Protein AF-A0A380HIX0-F1 (afdb_monomer_lite)

Structure (mmCIF, N/CA/C/O backbone):
data_AF-A0A380HIX0-F1
#
_entry.id   AF-A0A380HIX0-F1
#
loop_
_atom_site.group_PDB
_atom_site.id
_atom_site.type_symbol
_atom_site.label_atom_id
_atom_site.label_alt_id
_atom_site.label_comp_id
_atom_site.label_asym_id
_atom_site.label_entity_id
_atom_site.label_seq_id
_atom_site.pdbx_PDB_ins_code
_atom_site.Cartn_x
_atom_site.Cartn_y
_atom_site.Cartn_z
_atom_site.occupancy
_atom_site.B_iso_or_equiv
_atom_site.auth_seq_id
_atom_site.auth_comp_id
_atom_site.auth_asym_id
_atom_site.auth_atom_id
_atom_site.pdbx_PDB_model_num
ATOM 1 N N . MET A 1 1 ? -6.109 7.424 15.701 1.00 44.19 1 MET A N 1
ATOM 2 C CA . MET A 1 1 ? -5.610 8.232 14.560 1.00 44.19 1 MET A CA 1
ATOM 3 C C . MET A 1 1 ? -4.139 7.937 14.260 1.00 44.19 1 MET A C 1
ATOM 5 O O . MET A 1 1 ? -3.739 8.164 13.124 1.00 44.19 1 MET A O 1
ATOM 9 N N . ASP A 1 2 ? -3.372 7.387 15.211 1.00 54.66 2 ASP A N 1
ATOM 10 C CA . ASP A 1 2 ? -1.960 7.006 15.023 1.00 54.66 2 ASP A CA 1
ATOM 11 C C . ASP A 1 2 ? -1.696 5.896 13.995 1.00 54.66 2 ASP A C 1
ATOM 13 O O . ASP A 1 2 ? -0.643 5.897 13.358 1.00 54.66 2 ASP A O 1
ATOM 17 N N . ASP A 1 3 ? -2.671 5.026 13.716 1.00 64.69 3 ASP A N 1
ATOM 18 C CA . ASP A 1 3 ? -2.482 3.932 12.751 1.00 64.69 3 ASP A CA 1
ATOM 19 C C . ASP A 1 3 ? -2.245 4.411 11.311 1.00 64.69 3 ASP A C 1
ATOM 21 O O . ASP A 1 3 ? -1.607 3.715 10.527 1.00 64.69 3 ASP A O 1
ATOM 25 N N . LEU A 1 4 ? -2.704 5.615 10.937 1.00 75.00 4 LEU A N 1
ATOM 26 C CA . LEU A 1 4 ? -2.601 6.081 9.548 1.00 75.00 4 LEU A CA 1
ATOM 27 C C . LEU A 1 4 ? -1.141 6.285 9.119 1.00 75.00 4 LEU A C 1
ATOM 29 O O . LEU A 1 4 ? -0.775 5.957 7.991 1.00 75.00 4 LEU A O 1
ATOM 33 N N . LYS A 1 5 ? -0.301 6.820 10.017 1.00 76.25 5 LYS A N 1
ATOM 34 C CA . LYS A 1 5 ? 1.134 7.003 9.754 1.00 76.25 5 LYS A CA 1
ATOM 35 C C . LYS A 1 5 ? 1.855 5.657 9.694 1.00 76.25 5 LYS A C 1
ATOM 37 O O . LYS A 1 5 ? 2.671 5.470 8.797 1.00 76.25 5 LYS A O 1
ATOM 42 N N . GLY A 1 6 ? 1.524 4.725 10.591 1.00 79.00 6 GLY A N 1
ATOM 43 C CA . GLY A 1 6 ? 2.090 3.371 10.590 1.00 79.00 6 GLY A CA 1
ATOM 44 C C . GLY A 1 6 ? 1.772 2.616 9.300 1.00 79.00 6 GLY A C 1
ATOM 45 O O . GLY A 1 6 ? 2.676 2.142 8.616 1.00 79.00 6 GLY A O 1
ATOM 46 N N . ILE A 1 7 ? 0.500 2.612 8.897 1.00 78.94 7 ILE A N 1
ATOM 47 C CA . ILE A 1 7 ? 0.040 1.979 7.654 1.00 78.94 7 ILE A CA 1
ATOM 48 C C . ILE A 1 7 ? 0.699 2.633 6.441 1.00 78.94 7 ILE A C 1
ATOM 50 O O . ILE A 1 7 ? 1.253 1.940 5.592 1.00 78.94 7 ILE A O 1
ATOM 54 N N . SER A 1 8 ? 0.700 3.969 6.388 1.00 78.62 8 SER A N 1
ATOM 55 C CA . SER A 1 8 ? 1.342 4.735 5.317 1.00 78.62 8 SER A CA 1
ATOM 56 C C . SER A 1 8 ? 2.837 4.434 5.195 1.00 78.62 8 SER A C 1
ATOM 58 O O . SER A 1 8 ? 3.364 4.490 4.088 1.00 78.62 8 SER A O 1
ATOM 60 N N . ASN A 1 9 ? 3.529 4.156 6.302 1.00 79.94 9 ASN A N 1
ATOM 61 C CA . ASN A 1 9 ? 4.942 3.781 6.291 1.00 79.94 9 ASN A CA 1
ATOM 62 C C . ASN A 1 9 ? 5.152 2.343 5.799 1.00 79.94 9 ASN A C 1
ATOM 64 O O . ASN A 1 9 ? 6.087 2.114 5.040 1.00 79.94 9 ASN A O 1
ATOM 68 N N . HIS A 1 10 ? 4.275 1.403 6.162 1.00 76.31 10 HIS A N 1
ATOM 69 C CA . HIS A 1 10 ? 4.368 0.010 5.709 1.00 76.31 10 HIS A CA 1
ATOM 70 C C . HIS A 1 10 ? 4.114 -0.166 4.211 1.00 76.31 10 HIS A C 1
ATOM 72 O O . HIS A 1 10 ? 4.726 -1.023 3.583 1.00 76.31 10 HIS A O 1
ATOM 78 N N . ILE A 1 11 ? 3.242 0.658 3.631 1.00 75.81 11 ILE A N 1
ATOM 79 C CA . ILE A 1 11 ? 2.952 0.642 2.187 1.00 75.81 11 ILE A CA 1
ATOM 80 C C . ILE A 1 11 ? 3.826 1.622 1.395 1.00 75.81 11 ILE A C 1
ATOM 82 O O . ILE A 1 11 ? 3.691 1.734 0.174 1.00 75.81 11 ILE A O 1
ATOM 86 N N . LYS A 1 12 ? 4.706 2.371 2.073 1.00 78.12 12 LYS A N 1
ATOM 87 C CA . LYS A 1 12 ? 5.599 3.323 1.417 1.00 78.12 12 LYS A CA 1
ATOM 88 C C . LYS A 1 12 ? 6.562 2.558 0.521 1.00 78.12 12 LYS A C 1
ATOM 90 O O . LYS A 1 12 ? 7.301 1.695 0.978 1.00 78.12 12 LYS A O 1
ATOM 95 N N . SER A 1 13 ? 6.600 2.941 -0.747 1.00 69.31 13 SER A N 1
ATOM 96 C CA . SER A 1 13 ? 7.609 2.477 -1.692 1.00 69.31 13 SER A CA 1
ATOM 97 C C . SER A 1 13 ? 8.320 3.681 -2.316 1.00 69.31 13 SER A C 1
ATOM 99 O O . SER A 1 13 ? 7.743 4.775 -2.325 1.00 69.31 13 SER A O 1
ATOM 101 N N . PRO A 1 14 ? 9.534 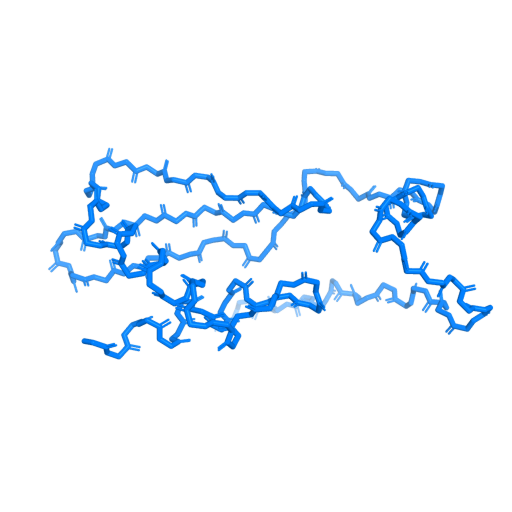3.511 -2.876 1.00 64.94 14 PRO A N 1
ATOM 102 C CA . PRO A 1 14 ? 10.213 4.560 -3.646 1.00 64.94 14 PRO A CA 1
ATOM 103 C C . PRO A 1 14 ? 9.364 5.124 -4.795 1.00 64.94 14 PRO A C 1
ATOM 105 O O . PRO A 1 14 ? 9.627 6.216 -5.288 1.00 64.94 14 PRO A O 1
ATOM 108 N N . PHE A 1 15 ? 8.325 4.390 -5.195 1.00 63.97 15 PHE A N 1
ATOM 109 C CA . P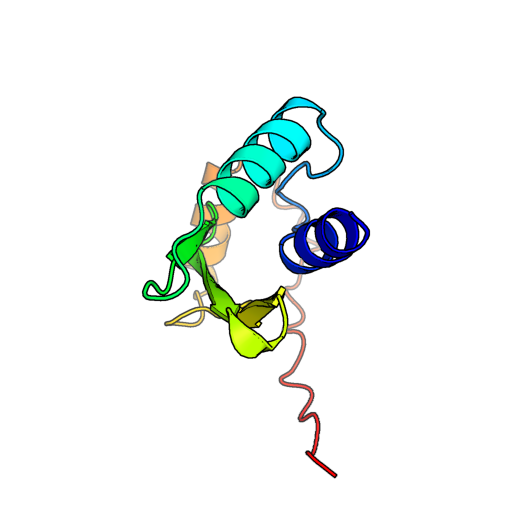HE A 1 15 ? 7.475 4.683 -6.340 1.00 63.97 15 PHE A CA 1
ATOM 110 C C . PHE A 1 15 ? 6.069 5.150 -5.942 1.00 63.97 15 PHE A C 1
ATOM 112 O O . PHE A 1 15 ? 5.268 5.527 -6.793 1.00 63.97 15 PHE A O 1
ATOM 119 N N . THR A 1 16 ? 5.749 5.153 -4.645 1.00 69.06 16 THR A N 1
ATOM 120 C CA . THR A 1 16 ? 4.456 5.601 -4.120 1.00 69.06 16 THR A CA 1
ATOM 121 C C . THR A 1 16 ? 4.662 6.876 -3.319 1.00 69.06 16 THR A C 1
ATOM 123 O O . THR A 1 16 ? 5.288 6.876 -2.259 1.00 69.06 16 THR A O 1
ATOM 126 N N . ASN A 1 17 ? 4.102 7.985 -3.800 1.00 71.06 17 ASN A N 1
ATOM 127 C CA . ASN A 1 17 ? 4.192 9.258 -3.096 1.00 71.06 17 ASN A CA 1
ATOM 128 C C . ASN A 1 17 ? 3.181 9.314 -1.937 1.00 71.06 17 ASN A C 1
ATOM 130 O O . ASN A 1 17 ? 2.090 9.872 -2.059 1.00 71.06 17 ASN A O 1
ATOM 134 N N . THR A 1 18 ? 3.575 8.755 -0.793 1.00 74.69 18 THR A N 1
ATOM 135 C CA . THR A 1 18 ? 2.755 8.722 0.427 1.00 74.69 18 THR A CA 1
ATOM 136 C C . THR A 1 18 ? 2.660 10.076 1.147 1.00 74.69 18 THR A C 1
ATOM 138 O O . THR A 1 18 ? 1.863 10.238 2.075 1.00 74.69 18 THR A O 1
ATOM 141 N N . SER A 1 19 ? 3.430 11.090 0.724 1.00 75.19 19 SER A N 1
ATOM 142 C CA . SER A 1 19 ? 3.346 12.443 1.288 1.00 75.19 19 SER A CA 1
ATOM 143 C C . SER A 1 19 ? 2.214 13.276 0.675 1.00 75.19 19 SER A C 1
ATOM 145 O O . SER A 1 19 ? 1.743 14.210 1.337 1.00 75.19 19 SER A O 1
ATOM 147 N N . ARG A 1 20 ? 1.713 12.906 -0.518 1.00 80.31 20 ARG A N 1
ATOM 148 C CA . ARG A 1 20 ? 0.580 13.570 -1.189 1.00 80.31 20 ARG A CA 1
ATOM 149 C C . ARG A 1 20 ? -0.679 13.575 -0.318 1.00 80.31 20 ARG A C 1
ATOM 151 O O . ARG A 1 20 ? -1.087 12.558 0.239 1.00 80.31 20 ARG A O 1
ATOM 158 N N . LYS A 1 21 ? -1.348 14.732 -0.258 1.00 84.31 21 LYS A N 1
ATOM 159 C CA . LYS A 1 21 ? -2.609 14.915 0.484 1.00 84.31 21 LYS A CA 1
ATOM 160 C C . LYS A 1 21 ? -3.719 13.994 -0.033 1.00 84.31 21 LYS A C 1
ATOM 162 O O . LYS A 1 21 ? -4.440 13.416 0.771 1.00 84.31 21 LYS A O 1
ATOM 167 N N . GLN A 1 22 ? -3.805 13.826 -1.354 1.00 81.56 22 GLN A N 1
ATOM 168 C CA . GLN A 1 22 ? -4.758 12.921 -1.997 1.00 81.56 22 GLN A CA 1
ATOM 169 C C . GLN A 1 22 ? -4.605 11.484 -1.483 1.00 81.56 22 GLN A C 1
ATOM 171 O O . GLN A 1 22 ? -5.565 10.927 -0.966 1.00 81.56 22 GLN A O 1
ATOM 176 N N . PHE A 1 23 ? -3.382 10.946 -1.499 1.00 82.56 23 PHE A N 1
ATOM 177 C CA . PHE A 1 23 ? -3.092 9.602 -0.997 1.00 82.56 23 PHE A CA 1
ATOM 178 C C . PHE A 1 23 ? -3.529 9.421 0.461 1.00 82.56 23 PHE A C 1
ATOM 180 O O . PHE A 1 23 ? -4.184 8.444 0.809 1.00 82.56 23 PHE A O 1
ATOM 187 N N . LYS A 1 24 ? -3.216 10.391 1.330 1.00 83.06 24 LYS A N 1
ATOM 188 C CA . LYS A 1 24 ? -3.619 10.341 2.745 1.00 83.06 24 LYS A CA 1
ATOM 189 C C . LYS A 1 24 ? -5.139 10.340 2.914 1.00 83.06 24 LYS A C 1
ATOM 191 O O . LYS A 1 24 ? -5.649 9.642 3.788 1.00 83.06 24 LYS A O 1
ATOM 196 N N . ASN A 1 25 ? -5.852 11.115 2.098 1.00 85.88 25 ASN A N 1
ATOM 197 C CA . ASN A 1 25 ? -7.311 11.176 2.129 1.00 85.88 25 ASN A CA 1
ATOM 198 C C . ASN A 1 25 ? -7.940 9.866 1.641 1.00 85.88 25 ASN A C 1
ATOM 200 O O . ASN A 1 25 ? -8.838 9.347 2.303 1.00 85.88 25 ASN A O 1
ATOM 204 N N . GLU A 1 26 ? -7.440 9.313 0.537 1.00 84.88 26 GLU A N 1
ATOM 205 C CA . GLU A 1 26 ? -7.881 8.028 -0.014 1.00 84.88 26 GLU A CA 1
ATOM 206 C C . GLU A 1 26 ? -7.625 6.888 0.976 1.00 84.88 26 GLU A C 1
ATOM 208 O O . GLU A 1 26 ? -8.541 6.134 1.301 1.00 84.88 26 GLU A O 1
ATOM 213 N N . LEU A 1 27 ? -6.420 6.824 1.551 1.00 83.75 27 LEU A N 1
ATOM 214 C CA . LEU A 1 27 ? -6.059 5.831 2.562 1.00 83.75 27 LEU A CA 1
ATOM 215 C C . LEU A 1 27 ? -6.951 5.937 3.805 1.00 83.75 27 LEU A C 1
ATOM 217 O O . LEU A 1 27 ? -7.406 4.926 4.339 1.00 83.75 27 LEU A O 1
ATOM 221 N N . LYS A 1 28 ? -7.241 7.161 4.261 1.00 86.00 28 LYS A N 1
ATOM 222 C CA . LYS A 1 28 ? -8.151 7.392 5.389 1.00 86.00 28 LYS A CA 1
ATOM 223 C C . LYS A 1 28 ? -9.565 6.904 5.068 1.00 86.00 28 LYS A C 1
ATOM 225 O O . LYS A 1 28 ? -10.156 6.213 5.896 1.00 86.00 28 LYS A O 1
ATOM 230 N N . HIS A 1 29 ? -10.092 7.233 3.889 1.00 87.25 29 HIS A N 1
ATOM 231 C CA . HIS A 1 29 ? -11.405 6.757 3.448 1.00 87.25 29 HIS A CA 1
ATOM 232 C C . HIS A 1 29 ? -11.461 5.232 3.364 1.00 87.25 29 HIS A C 1
ATOM 234 O O . HIS A 1 29 ? -12.400 4.624 3.878 1.00 87.25 29 HIS A O 1
ATOM 240 N N . PHE A 1 30 ? -10.433 4.613 2.788 1.00 87.25 30 PHE A N 1
ATOM 241 C CA . PHE A 1 30 ? -10.303 3.164 2.706 1.00 87.25 30 PHE A CA 1
ATOM 242 C C . PHE A 1 30 ? -10.342 2.506 4.091 1.00 87.25 30 PHE A C 1
ATOM 244 O O . PHE A 1 30 ? -11.121 1.583 4.319 1.00 87.25 30 PHE A O 1
ATOM 251 N N . ILE A 1 31 ? -9.569 3.025 5.048 1.00 84.56 31 ILE A N 1
ATOM 252 C CA . ILE A 1 31 ? -9.489 2.485 6.411 1.00 84.56 31 ILE A CA 1
ATOM 253 C C . ILE A 1 31 ? -10.820 2.591 7.168 1.00 84.56 31 ILE A C 1
ATOM 255 O O . ILE A 1 31 ? -11.206 1.662 7.887 1.00 84.56 31 ILE A O 1
ATOM 259 N N . VAL A 1 32 ? -11.528 3.713 7.017 1.00 86.12 32 VAL A N 1
ATOM 260 C CA . VAL A 1 32 ? -12.840 3.920 7.652 1.00 86.12 32 VAL A CA 1
ATOM 261 C C . VAL A 1 32 ? -13.867 2.929 7.106 1.00 86.12 32 VAL A C 1
ATOM 263 O O . VAL A 1 32 ? -14.606 2.330 7.886 1.00 86.12 32 VAL A O 1
ATOM 266 N N . ASN A 1 33 ? -13.848 2.700 5.793 1.00 86.44 33 ASN A N 1
ATOM 267 C CA . ASN A 1 33 ? -14.802 1.840 5.094 1.00 86.44 33 ASN A CA 1
ATOM 268 C C . ASN A 1 33 ? -14.391 0.355 5.062 1.00 86.44 33 ASN A C 1
ATOM 270 O O . ASN A 1 33 ? -15.061 -0.467 4.436 1.00 86.44 33 ASN A O 1
ATOM 274 N N . MET A 1 34 ? -13.295 -0.007 5.732 1.00 85.44 34 MET A N 1
ATOM 275 C CA . MET A 1 34 ? -12.771 -1.368 5.739 1.00 85.44 34 MET A CA 1
ATOM 276 C C . MET A 1 34 ? -13.653 -2.298 6.586 1.00 85.44 34 MET A C 1
ATOM 278 O O . MET A 1 34 ? -13.837 -2.085 7.791 1.00 85.44 34 MET A O 1
ATOM 282 N N . GLY A 1 35 ? -14.170 -3.359 5.965 1.00 86.25 35 GLY A N 1
ATOM 283 C CA . GLY A 1 35 ? -14.921 -4.417 6.637 1.00 86.25 35 GLY A CA 1
ATOM 284 C C . GLY A 1 35 ? -13.992 -5.354 7.409 1.00 86.25 35 GLY A C 1
ATOM 285 O O . GLY A 1 35 ? -12.963 -5.777 6.894 1.00 86.25 35 GLY A O 1
ATOM 286 N N . SER A 1 36 ? -14.353 -5.713 8.644 1.00 85.50 36 SER A N 1
ATOM 287 C CA . SER A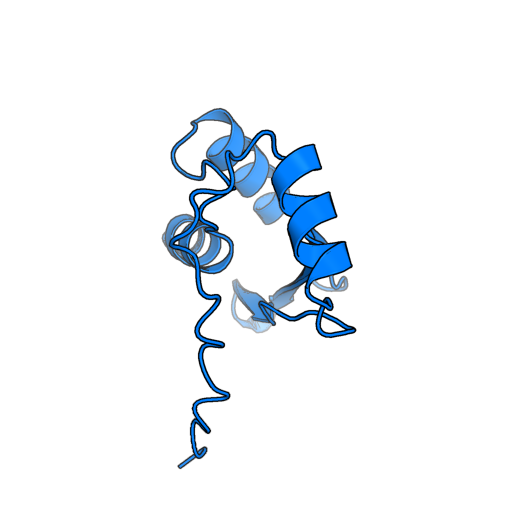 1 36 ? -13.534 -6.605 9.484 1.00 85.50 36 SER A CA 1
ATOM 288 C C . SER A 1 36 ? -13.615 -8.087 9.105 1.00 85.50 36 SER A C 1
ATOM 290 O O . SER A 1 36 ? -12.917 -8.909 9.682 1.00 85.50 36 SER A O 1
ATOM 292 N N . ASN A 1 37 ? -14.507 -8.440 8.183 1.00 87.56 37 ASN A N 1
ATOM 293 C CA . ASN A 1 37 ? -14.706 -9.790 7.657 1.00 87.56 37 ASN A CA 1
ATOM 294 C C . ASN A 1 37 ? -14.086 -9.971 6.262 1.00 87.56 37 ASN A C 1
ATOM 296 O O . ASN A 1 37 ? -14.442 -10.907 5.553 1.00 87.56 37 ASN A O 1
ATOM 300 N N . LYS A 1 38 ? -13.221 -9.044 5.837 1.00 89.44 38 LYS A N 1
ATOM 301 C CA . LYS A 1 38 ? -12.605 -9.041 4.511 1.00 89.44 38 LYS A CA 1
ATOM 302 C C . LYS A 1 38 ? -11.093 -8.908 4.634 1.00 89.44 38 LYS A C 1
ATOM 304 O O . LYS A 1 38 ? -10.597 -8.168 5.485 1.00 89.44 38 LYS A O 1
ATOM 309 N N . ILE A 1 39 ? -10.390 -9.602 3.747 1.00 90.19 39 ILE A N 1
ATOM 310 C CA . ILE A 1 39 ? -8.969 -9.395 3.486 1.00 90.19 39 ILE A CA 1
ATOM 311 C C . ILE A 1 39 ? -8.885 -8.603 2.189 1.00 90.19 39 ILE A C 1
ATOM 313 O O . ILE A 1 39 ? -9.415 -9.022 1.163 1.00 90.19 39 ILE A O 1
ATOM 317 N N . TYR A 1 40 ? -8.272 -7.430 2.260 1.00 89.38 40 TYR A N 1
ATOM 318 C CA . TYR A 1 40 ? -8.068 -6.554 1.120 1.00 89.38 40 TYR A CA 1
ATOM 319 C C . TYR A 1 40 ? -6.688 -6.815 0.542 1.00 89.38 40 TYR A C 1
ATOM 321 O O . TYR A 1 40 ? -5.704 -6.873 1.275 1.00 89.38 40 TYR A O 1
ATOM 329 N N . HIS A 1 41 ? -6.617 -6.950 -0.774 1.00 89.69 41 HIS A N 1
ATOM 330 C CA . HIS A 1 41 ? -5.369 -7.148 -1.491 1.00 89.69 41 HIS A CA 1
ATOM 331 C C . HIS A 1 41 ? -5.011 -5.850 -2.208 1.00 89.69 41 HIS A C 1
ATOM 333 O O . HIS A 1 41 ? -5.781 -5.351 -3.026 1.00 89.69 41 HIS A O 1
ATOM 339 N N . TYR A 1 42 ? -3.872 -5.273 -1.840 1.00 84.56 42 TYR A N 1
ATOM 340 C CA . TYR A 1 42 ? -3.287 -4.122 -2.513 1.00 84.56 42 TYR A CA 1
ATOM 341 C C . TYR A 1 42 ? -2.055 -4.574 -3.291 1.00 84.56 42 TYR A C 1
ATOM 343 O O . TYR A 1 42 ? -1.142 -5.171 -2.719 1.00 84.56 42 TYR A O 1
ATOM 351 N N . THR A 1 43 ? -2.022 -4.242 -4.576 1.00 83.19 43 THR A N 1
ATOM 352 C CA . THR A 1 43 ? -0.886 -4.500 -5.459 1.00 83.19 43 THR A CA 1
ATOM 353 C C . THR A 1 43 ? -0.428 -3.177 -6.046 1.00 83.19 43 THR A C 1
ATOM 355 O O . THR A 1 43 ? -1.245 -2.372 -6.498 1.00 83.19 43 THR A O 1
ATOM 358 N N . ASN A 1 44 ? 0.876 -2.913 -5.989 1.00 78.38 44 ASN A N 1
ATOM 359 C CA . ASN A 1 44 ? 1.439 -1.718 -6.609 1.00 78.38 44 ASN A CA 1
ATOM 360 C C . ASN A 1 44 ? 1.759 -1.954 -8.098 1.00 78.38 44 ASN A C 1
ATOM 362 O O . ASN A 1 44 ? 1.623 -3.055 -8.617 1.00 78.38 44 ASN A O 1
ATOM 366 N N . VAL A 1 45 ? 2.259 -0.918 -8.774 1.00 76.06 45 VAL A N 1
ATOM 367 C CA . VAL A 1 45 ? 2.637 -0.968 -10.201 1.00 76.06 45 VAL A CA 1
ATOM 368 C C . VAL A 1 45 ? 3.814 -1.905 -10.526 1.00 76.06 45 VAL A C 1
ATOM 370 O O . VAL A 1 45 ? 4.130 -2.094 -11.691 1.00 76.06 45 VAL A O 1
ATOM 373 N N . PHE A 1 46 ? 4.474 -2.473 -9.513 1.00 75.94 46 PHE A N 1
ATOM 374 C CA . PHE A 1 46 ? 5.600 -3.404 -9.640 1.00 75.94 46 PHE A CA 1
ATOM 375 C C . PHE A 1 46 ? 5.221 -4.837 -9.240 1.00 75.94 46 PHE A C 1
ATOM 377 O O . PHE A 1 46 ? 6.106 -5.619 -8.903 1.00 75.94 46 PHE A O 1
ATOM 384 N N . ASP A 1 47 ? 3.928 -5.171 -9.204 1.00 80.88 47 ASP A N 1
ATOM 385 C CA . ASP A 1 47 ? 3.416 -6.464 -8.727 1.00 80.88 47 ASP A CA 1
ATOM 386 C C . ASP A 1 47 ? 3.816 -6.797 -7.272 1.00 80.88 47 ASP A C 1
ATOM 388 O O . ASP A 1 47 ? 3.838 -7.960 -6.864 1.00 80.88 47 ASP A O 1
ATOM 392 N N . VAL A 1 48 ? 4.136 -5.787 -6.452 1.00 83.50 48 VAL A N 1
ATOM 393 C CA . VAL A 1 48 ? 4.361 -5.981 -5.012 1.00 83.50 48 VAL A CA 1
ATOM 394 C C . VAL A 1 48 ? 3.017 -6.020 -4.309 1.00 83.50 48 VAL A C 1
ATOM 396 O O . VAL A 1 48 ? 2.249 -5.055 -4.355 1.00 83.50 48 VAL A O 1
ATOM 399 N N . ASN A 1 49 ? 2.773 -7.124 -3.617 1.00 86.19 49 ASN A N 1
ATOM 400 C CA . ASN A 1 49 ? 1.514 -7.442 -2.975 1.00 86.19 49 ASN A CA 1
ATOM 401 C C . ASN A 1 49 ? 1.555 -7.151 -1.474 1.00 86.19 49 ASN A C 1
ATOM 403 O O . ASN A 1 49 ? 2.563 -7.363 -0.790 1.00 86.19 49 ASN A O 1
ATOM 407 N N . PHE A 1 50 ? 0.410 -6.703 -0.971 1.00 87.44 50 PHE A N 1
ATOM 408 C CA . PHE A 1 50 ? 0.128 -6.468 0.435 1.00 87.44 50 PHE A CA 1
ATOM 409 C C . PHE A 1 50 ? -1.274 -6.984 0.748 1.00 87.44 50 PHE A C 1
ATOM 411 O O . PHE A 1 50 ? -2.231 -6.671 0.037 1.00 87.44 50 PHE A O 1
ATOM 418 N N . LEU A 1 51 ? -1.416 -7.736 1.835 1.00 89.38 51 LEU A N 1
ATOM 419 C CA . LEU A 1 51 ? -2.724 -8.096 2.382 1.00 89.38 51 LEU A CA 1
ATOM 420 C C . LEU A 1 51 ? -3.017 -7.203 3.579 1.00 89.38 51 LEU A C 1
ATOM 422 O O . LEU A 1 51 ? -2.189 -7.086 4.477 1.00 89.38 51 LEU A O 1
ATOM 426 N N . ILE A 1 52 ? -4.190 -6.581 3.596 1.00 90.06 52 ILE A N 1
ATOM 427 C CA . ILE A 1 52 ? -4.610 -5.628 4.620 1.00 90.06 52 ILE A CA 1
ATOM 428 C C . ILE A 1 52 ? -5.946 -6.088 5.191 1.00 90.06 52 ILE A C 1
ATOM 430 O O . ILE A 1 52 ? -6.902 -6.317 4.451 1.00 90.06 52 ILE A O 1
ATOM 434 N N . PHE A 1 53 ? -6.045 -6.213 6.509 1.00 89.81 53 PHE A N 1
ATOM 435 C CA . PHE A 1 53 ? -7.304 -6.570 7.160 1.00 89.81 53 PHE A CA 1
ATOM 436 C C . PHE A 1 53 ? -7.435 -5.925 8.534 1.00 89.81 53 PHE A C 1
ATOM 438 O O . PHE A 1 53 ? -6.455 -5.614 9.214 1.00 89.81 53 PHE A O 1
ATOM 445 N N . LYS A 1 54 ? -8.685 -5.713 8.946 1.00 88.75 54 LYS A N 1
ATOM 446 C CA . LYS A 1 54 ? -9.037 -5.027 10.190 1.00 88.75 54 LYS A CA 1
ATOM 447 C C . LYS A 1 54 ? -9.560 -6.020 11.215 1.00 88.75 54 LYS A C 1
ATOM 449 O O . LYS A 1 54 ? -10.617 -6.620 11.021 1.00 88.75 54 LYS A O 1
ATOM 454 N N . PHE A 1 55 ? -8.882 -6.134 12.350 1.00 83.06 55 PHE A N 1
ATOM 455 C CA . PHE A 1 55 ? -9.315 -7.017 13.426 1.00 83.06 55 PHE A CA 1
ATOM 456 C C . PHE A 1 55 ? -10.222 -6.269 14.408 1.00 83.06 55 PHE A C 1
ATOM 458 O O . PHE A 1 55 ? -9.778 -5.408 15.171 1.00 83.06 55 PHE A O 1
ATOM 465 N N . LYS A 1 56 ? -11.523 -6.593 14.403 1.00 80.38 56 LYS A N 1
ATOM 466 C CA . LYS A 1 56 ? -12.553 -5.858 15.166 1.00 80.38 56 LYS A CA 1
ATOM 467 C C . LYS A 1 56 ? -12.291 -5.847 16.677 1.00 80.38 56 LYS A C 1
ATOM 469 O O . LYS A 1 56 ? -12.499 -4.816 17.309 1.00 80.38 56 LYS A O 1
ATOM 474 N N . LYS A 1 57 ? -11.805 -6.965 17.234 1.00 81.06 57 LYS A N 1
ATOM 475 C CA . LYS A 1 57 ? -11.549 -7.129 18.677 1.00 81.06 57 LYS A CA 1
ATOM 476 C C . LYS A 1 57 ? -10.493 -6.151 19.202 1.00 81.06 57 LYS A C 1
ATOM 478 O O . LYS A 1 57 ? -10.669 -5.603 20.280 1.00 81.06 57 LYS A O 1
ATOM 483 N N . TYR A 1 58 ? -9.440 -5.904 18.421 1.00 77.75 58 TYR A N 1
ATOM 484 C CA . TYR A 1 58 ? -8.315 -5.050 18.820 1.00 77.75 58 TYR A CA 1
ATOM 485 C C . TYR A 1 58 ? -8.365 -3.653 18.192 1.00 77.75 58 TYR A C 1
ATOM 487 O O . TYR A 1 58 ? -7.513 -2.826 18.487 1.00 77.75 58 TYR A O 1
ATOM 495 N N . LYS A 1 59 ? -9.355 -3.374 17.327 1.00 78.38 59 LYS A N 1
ATOM 496 C CA . LYS A 1 59 ? -9.445 -2.143 16.516 1.00 78.38 59 LYS A CA 1
ATOM 497 C C . LYS A 1 59 ? -8.148 -1.830 15.746 1.00 78.38 59 LYS A C 1
ATOM 499 O O . LYS A 1 59 ? -7.912 -0.679 15.401 1.00 78.38 59 LYS A O 1
ATOM 504 N N . GLN A 1 60 ? -7.352 -2.856 15.449 1.00 83.56 60 GLN A N 1
ATOM 505 C CA . GLN A 1 60 ? -6.059 -2.759 14.776 1.00 83.56 60 GLN A CA 1
ATOM 506 C C . GLN A 1 60 ? -6.162 -3.196 13.317 1.00 83.56 60 GLN A C 1
ATOM 508 O O . GLN A 1 60 ? -7.030 -3.992 12.939 1.00 83.56 60 GLN A O 1
ATOM 513 N N . ILE A 1 61 ? -5.257 -2.661 12.505 1.00 86.25 61 ILE A N 1
ATOM 514 C CA . ILE A 1 61 ? -5.096 -3.016 11.098 1.00 86.25 61 ILE A CA 1
ATOM 515 C C . ILE A 1 61 ? -3.797 -3.788 10.967 1.00 86.25 61 ILE A C 1
ATOM 517 O O . ILE A 1 61 ? -2.747 -3.321 11.401 1.00 86.25 61 ILE A O 1
ATOM 521 N N . TYR A 1 62 ? -3.889 -4.959 10.356 1.00 86.56 62 TYR A N 1
ATOM 522 C CA . TYR A 1 62 ? -2.752 -5.810 10.064 1.00 86.56 62 TYR A CA 1
ATOM 523 C C . TYR A 1 62 ? -2.418 -5.705 8.586 1.00 86.56 62 TYR A C 1
ATOM 525 O O . TYR A 1 62 ? -3.314 -5.649 7.739 1.00 86.56 62 TYR A O 1
ATOM 533 N N . ILE A 1 63 ? -1.121 -5.674 8.299 1.00 88.12 63 ILE A N 1
ATOM 534 C CA . ILE A 1 63 ? -0.575 -5.640 6.949 1.00 88.12 63 ILE A CA 1
ATOM 535 C C . ILE A 1 63 ? 0.418 -6.789 6.837 1.00 88.12 63 ILE A C 1
ATOM 537 O O . ILE A 1 63 ? 1.350 -6.874 7.632 1.00 88.12 63 ILE A O 1
ATOM 541 N N . ILE A 1 64 ? 0.217 -7.663 5.856 1.00 87.56 64 ILE A N 1
ATOM 542 C CA . ILE A 1 64 ? 1.152 -8.734 5.505 1.00 87.56 64 ILE A CA 1
ATOM 543 C C . ILE A 1 64 ? 1.803 -8.362 4.176 1.00 87.56 64 ILE A C 1
ATOM 545 O O . ILE A 1 64 ? 1.107 -8.127 3.187 1.00 87.56 64 ILE A O 1
ATOM 549 N N . GLY A 1 65 ? 3.132 -8.307 4.161 1.00 85.19 65 GLY A N 1
ATOM 550 C CA . GLY A 1 65 ? 3.941 -7.934 3.005 1.00 85.19 65 GLY A CA 1
ATOM 551 C C . GLY A 1 65 ? 5.119 -7.033 3.396 1.00 85.19 65 GLY A C 1
ATOM 552 O O . GLY A 1 65 ? 5.351 -6.818 4.588 1.00 85.19 65 GLY A O 1
ATOM 553 N N . PRO 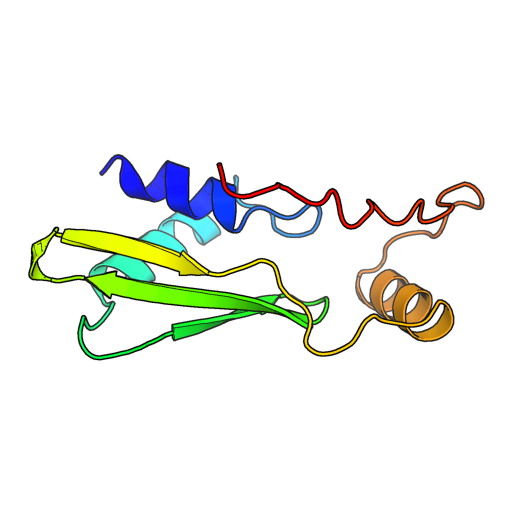A 1 66 ? 5.852 -6.485 2.411 1.00 86.00 66 PRO A N 1
ATOM 554 C CA . PRO A 1 66 ? 5.682 -6.700 0.970 1.00 86.00 66 PRO A CA 1
ATOM 555 C C . PRO A 1 66 ? 6.061 -8.123 0.537 1.00 86.00 66 PRO A C 1
ATOM 557 O O . PRO A 1 66 ? 7.039 -8.678 1.036 1.00 86.00 66 PRO A O 1
ATOM 560 N N . TYR A 1 67 ? 5.324 -8.699 -0.415 1.00 84.56 67 TYR A N 1
ATOM 561 C CA . TYR A 1 67 ? 5.712 -9.959 -1.061 1.00 84.56 67 TYR A CA 1
ATOM 562 C C . TYR A 1 67 ? 5.462 -9.931 -2.571 1.00 84.56 67 TYR A C 1
ATOM 564 O O . TYR A 1 67 ? 4.632 -9.176 -3.076 1.00 84.56 67 TYR A O 1
ATOM 572 N N . MET A 1 68 ? 6.190 -10.771 -3.297 1.00 82.88 68 MET A N 1
ATOM 573 C CA . MET A 1 68 ? 5.971 -11.050 -4.714 1.00 82.88 68 MET A CA 1
ATOM 574 C C . MET A 1 68 ? 5.731 -12.549 -4.853 1.00 82.88 68 MET A C 1
ATOM 576 O O . MET A 1 68 ? 6.430 -13.333 -4.215 1.00 82.88 68 MET A O 1
ATOM 580 N N . GLU A 1 69 ? 4.764 -12.952 -5.676 1.00 82.06 69 GLU A N 1
ATOM 581 C CA . GLU A 1 69 ? 4.505 -14.378 -5.928 1.00 82.06 69 GLU A CA 1
ATOM 582 C C . GLU A 1 69 ? 5.693 -15.051 -6.619 1.00 82.06 69 GLU A C 1
ATOM 584 O O . GLU A 1 69 ? 6.025 -16.201 -6.343 1.00 82.06 69 GLU A O 1
ATOM 589 N N . GLN A 1 70 ? 6.357 -14.312 -7.508 1.00 82.81 70 GLN A N 1
ATOM 590 C CA . GLN A 1 70 ? 7.533 -14.767 -8.228 1.00 82.81 70 GLN A CA 1
ATOM 591 C C . GLN A 1 70 ? 8.585 -13.669 -8.242 1.00 82.81 70 GLN A C 1
ATOM 593 O O . GLN A 1 70 ? 8.286 -12.494 -8.461 1.00 82.81 70 GLN A O 1
ATOM 598 N N . ARG A 1 71 ? 9.844 -14.063 -8.046 1.00 81.19 71 ARG A N 1
ATOM 599 C CA . ARG A 1 71 ? 10.976 -13.153 -8.193 1.00 81.19 71 ARG A CA 1
ATOM 600 C C . ARG A 1 71 ? 11.098 -12.743 -9.668 1.00 81.19 71 ARG A C 1
ATOM 602 O O . ARG A 1 71 ? 11.283 -13.627 -10.507 1.00 81.19 71 ARG A O 1
ATOM 609 N N . PRO A 1 72 ? 11.045 -11.443 -10.007 1.00 79.44 72 PRO A N 1
ATOM 610 C CA . PRO A 1 72 ? 11.252 -11.009 -11.379 1.00 79.44 72 PRO A CA 1
ATOM 611 C C . PRO A 1 72 ? 12.690 -11.314 -11.806 1.00 79.44 72 PRO A C 1
ATOM 613 O O . PRO A 1 72 ? 13.643 -11.103 -11.051 1.00 79.44 72 PRO A O 1
ATOM 616 N N . ASN A 1 73 ? 12.845 -11.817 -13.028 1.00 82.75 73 ASN A N 1
ATOM 617 C CA . ASN A 1 73 ? 14.151 -11.903 -13.668 1.00 82.75 73 ASN A CA 1
ATOM 618 C C . ASN A 1 73 ? 14.608 -10.506 -14.130 1.00 82.75 73 ASN A C 1
ATOM 620 O O . ASN A 1 73 ? 13.838 -9.544 -14.115 1.00 82.75 73 ASN A O 1
ATOM 624 N N . GLU A 1 74 ? 15.869 -10.390 -14.543 1.00 79.50 74 GLU A N 1
ATOM 625 C CA . GLU A 1 74 ? 16.466 -9.111 -14.948 1.00 79.50 74 GLU A CA 1
ATOM 626 C C . GLU A 1 74 ? 15.674 -8.417 -16.065 1.00 79.50 74 GLU A C 1
ATOM 628 O O . GLU A 1 74 ? 15.405 -7.219 -15.995 1.00 79.50 74 GLU A O 1
ATOM 633 N N . ARG A 1 75 ? 15.209 -9.189 -17.056 1.00 82.94 75 ARG A N 1
ATOM 634 C CA . ARG A 1 75 ? 14.378 -8.676 -18.148 1.00 82.94 75 ARG A CA 1
ATOM 635 C C . ARG A 1 75 ? 13.079 -8.051 -17.631 1.00 82.94 75 ARG A C 1
ATOM 637 O O . ARG A 1 75 ? 12.795 -6.904 -17.963 1.00 82.94 75 ARG A O 1
ATOM 644 N N . ARG A 1 76 ? 12.323 -8.768 -16.793 1.00 79.94 76 ARG A N 1
ATOM 645 C CA . ARG A 1 76 ? 11.064 -8.269 -16.215 1.00 79.94 76 ARG A CA 1
ATOM 646 C C . ARG A 1 76 ? 11.303 -7.060 -15.311 1.00 79.94 76 ARG A C 1
ATOM 648 O O . ARG A 1 76 ? 10.494 -6.141 -15.289 1.00 79.94 76 ARG A O 1
ATOM 655 N N . CYS A 1 77 ? 12.428 -7.020 -14.600 1.00 77.25 77 CYS A N 1
ATOM 656 C CA . CYS A 1 77 ? 12.815 -5.851 -13.816 1.00 77.25 77 CYS A CA 1
ATOM 657 C C . CYS A 1 77 ? 13.032 -4.612 -14.704 1.00 77.25 77 CYS A C 1
ATOM 659 O O . CYS A 1 77 ? 12.491 -3.546 -14.413 1.00 77.25 77 CYS A O 1
ATOM 661 N N . ASN A 1 78 ? 13.745 -4.768 -15.822 1.00 79.75 78 ASN A N 1
ATOM 662 C CA . ASN A 1 78 ? 13.963 -3.687 -16.785 1.00 79.75 78 ASN A CA 1
ATOM 663 C C . ASN A 1 78 ? 12.651 -3.199 -17.418 1.00 79.75 78 ASN A C 1
ATOM 665 O O . ASN A 1 78 ? 12.451 -1.991 -17.539 1.00 79.75 78 ASN A O 1
ATOM 669 N N . GLU A 1 79 ? 11.744 -4.113 -17.771 1.00 81.88 79 GLU A N 1
ATOM 670 C CA . GLU A 1 79 ? 10.413 -3.780 -18.300 1.00 81.88 79 GLU A CA 1
ATOM 671 C C . GLU A 1 79 ? 9.601 -2.948 -17.288 1.00 81.88 79 GLU A C 1
ATOM 673 O O . GLU A 1 79 ? 9.069 -1.895 -17.642 1.00 81.88 79 GLU A O 1
ATOM 678 N N . LEU A 1 80 ? 9.579 -3.351 -16.012 1.00 78.50 80 LEU A N 1
ATOM 679 C CA . LEU A 1 80 ? 8.891 -2.614 -14.944 1.00 78.50 80 LEU A CA 1
ATOM 680 C C . LEU A 1 80 ? 9.485 -1.211 -14.712 1.00 78.50 80 LEU A C 1
ATOM 682 O O . LEU A 1 80 ? 8.751 -0.242 -14.513 1.00 78.50 80 LEU A O 1
ATOM 686 N N . LEU A 1 81 ? 10.814 -1.074 -14.756 1.00 78.12 81 LEU A N 1
ATOM 687 C CA . LEU A 1 81 ? 11.484 0.226 -14.620 1.00 78.12 81 LEU A CA 1
ATOM 688 C C . LEU A 1 81 ? 11.175 1.159 -15.799 1.00 78.12 81 LEU A C 1
ATOM 690 O O . LEU A 1 81 ? 10.927 2.349 -15.587 1.00 78.12 81 LEU A O 1
ATOM 694 N N . GLN A 1 82 ? 11.143 0.625 -17.024 1.00 80.50 82 GLN A N 1
ATOM 695 C CA . GLN A 1 82 ? 10.765 1.383 -18.220 1.00 80.50 82 GLN A CA 1
ATOM 696 C C . GLN A 1 82 ? 9.308 1.848 -18.160 1.00 80.50 82 GLN A C 1
ATOM 698 O O . GLN A 1 82 ? 9.041 3.022 -18.414 1.00 80.50 82 GLN A O 1
ATOM 703 N N . GLN A 1 83 ? 8.377 0.974 -17.762 1.00 78.69 83 GLN A N 1
ATOM 704 C CA . GLN A 1 83 ? 6.962 1.329 -17.581 1.00 78.69 83 GLN A CA 1
ATOM 705 C C . GLN A 1 83 ? 6.773 2.461 -16.563 1.00 78.69 83 GLN A C 1
ATOM 707 O O . GLN A 1 83 ? 5.926 3.336 -16.744 1.00 78.69 83 GLN A O 1
ATOM 712 N N . ALA A 1 84 ? 7.598 2.485 -15.517 1.00 70.56 84 ALA A N 1
ATOM 713 C CA . ALA A 1 84 ? 7.590 3.537 -14.509 1.00 70.56 84 ALA A CA 1
ATOM 714 C C . ALA A 1 84 ? 8.345 4.820 -14.928 1.00 70.56 84 ALA A C 1
ATOM 716 O O . ALA A 1 84 ? 8.465 5.740 -14.117 1.00 70.56 84 ALA A O 1
ATOM 717 N N . ASN A 1 85 ? 8.849 4.909 -16.169 1.00 70.56 85 ASN A N 1
ATOM 718 C CA . ASN A 1 85 ? 9.693 6.003 -16.677 1.00 70.56 85 ASN A CA 1
ATOM 719 C C . ASN A 1 85 ? 10.951 6.265 -15.824 1.00 70.56 85 ASN A C 1
ATOM 721 O O . ASN A 1 85 ? 11.429 7.399 -15.712 1.00 70.56 85 ASN A O 1
ATOM 725 N N . ILE A 1 86 ? 11.511 5.216 -15.219 1.00 71.75 86 ILE A N 1
ATOM 726 C CA . ILE A 1 86 ? 12.711 5.306 -14.388 1.00 71.75 86 ILE A CA 1
ATOM 727 C C . ILE A 1 86 ? 13.927 5.023 -15.266 1.00 71.75 86 ILE A C 1
ATOM 729 O O . ILE A 1 86 ? 14.074 3.936 -15.823 1.00 71.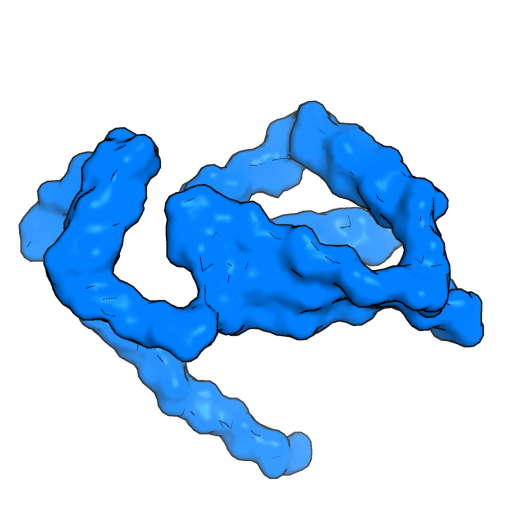75 86 ILE A O 1
ATOM 733 N N . LYS A 1 87 ? 14.821 6.010 -15.399 1.00 65.88 87 LYS A N 1
ATOM 734 C CA . LYS A 1 87 ? 16.060 5.842 -16.168 1.00 65.88 87 LYS A CA 1
ATOM 735 C C . LYS A 1 87 ? 16.962 4.822 -15.476 1.00 65.88 87 LYS A C 1
ATOM 737 O O . LYS A 1 87 ? 17.423 5.056 -14.361 1.00 65.88 87 LYS A O 1
ATOM 742 N N . ILE A 1 88 ? 17.245 3.722 -16.168 1.00 61.50 88 ILE A N 1
ATOM 743 C CA . ILE A 1 88 ? 18.215 2.715 -15.738 1.00 61.50 88 ILE A CA 1
ATOM 744 C C . ILE A 1 88 ? 19.608 3.339 -15.881 1.00 61.50 88 ILE A C 1
ATOM 746 O O . ILE A 1 88 ? 20.148 3.434 -16.984 1.00 61.50 88 ILE A O 1
ATOM 750 N N . SER A 1 89 ? 20.192 3.825 -14.785 1.00 55.38 89 SER A N 1
ATOM 751 C CA . SER A 1 89 ? 21.623 4.122 -14.763 1.00 55.38 89 SER A CA 1
ATOM 752 C C . SER A 1 89 ? 22.381 2.797 -14.637 1.00 55.38 89 SER A C 1
ATOM 754 O O . SER A 1 89 ? 21.939 1.882 -13.942 1.00 55.38 89 SER A O 1
ATOM 756 N N . LYS A 1 90 ? 23.538 2.679 -15.302 1.00 48.12 90 LYS A N 1
ATOM 757 C CA . LYS A 1 90 ? 24.417 1.485 -15.329 1.00 48.12 90 LYS A CA 1
ATOM 758 C C . LYS A 1 90 ? 24.881 0.969 -13.946 1.00 48.12 90 LYS A C 1
ATOM 760 O O . LYS A 1 90 ? 25.689 0.052 -13.889 1.00 48.12 90 LYS A O 1
ATOM 765 N N . GLN A 1 91 ? 24.409 1.553 -12.845 1.00 40.38 91 GLN A N 1
ATOM 766 C CA . GLN A 1 91 ? 24.898 1.342 -11.484 1.00 40.38 91 GLN A CA 1
ATOM 767 C C . GLN A 1 91 ? 23.834 0.860 -10.490 1.00 40.38 91 GLN A C 1
ATOM 769 O O . GLN A 1 91 ? 24.122 0.760 -9.302 1.00 40.38 91 GLN A O 1
ATOM 774 N N . CYS A 1 92 ? 22.633 0.500 -10.94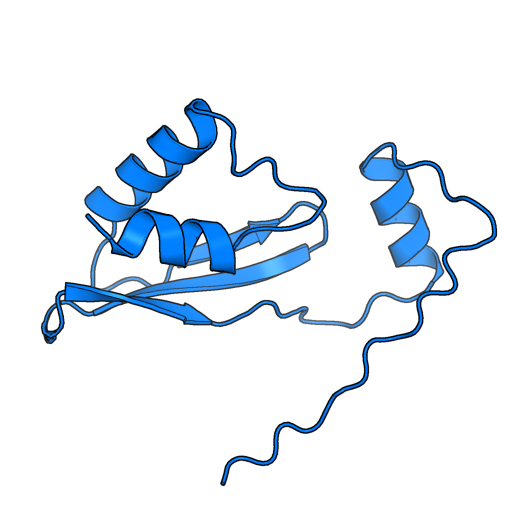6 1.00 40.94 92 CYS A N 1
ATOM 775 C CA . CYS A 1 92 ? 21.753 -0.353 -10.152 1.00 40.94 92 CYS A CA 1
ATOM 776 C C . CYS A 1 92 ? 22.075 -1.817 -10.455 1.00 40.94 92 CYS A C 1
ATOM 778 O O . CYS A 1 92 ? 21.269 -2.537 -11.040 1.00 40.94 92 CYS A O 1
ATOM 780 N N . SER A 1 93 ? 23.249 -2.286 -10.029 1.00 38.03 93 SER A N 1
ATOM 781 C CA . SER A 1 93 ? 23.334 -3.682 -9.619 1.00 38.03 93 SER A CA 1
ATOM 782 C C . SER A 1 93 ? 22.276 -3.836 -8.531 1.00 38.03 93 SER A C 1
ATOM 784 O O . SER A 1 93 ? 22.415 -3.295 -7.434 1.00 38.03 93 SER A O 1
ATOM 786 N N . PHE A 1 94 ? 21.161 -4.489 -8.867 1.00 43.06 94 PHE A N 1
ATOM 787 C CA . PHE A 1 94 ? 20.242 -5.040 -7.884 1.00 43.06 94 PHE A CA 1
ATOM 788 C C . PHE A 1 94 ? 21.086 -5.983 -7.031 1.00 43.06 94 PHE A C 1
ATOM 790 O O . PHE A 1 94 ? 21.203 -7.167 -7.332 1.00 43.06 94 PHE A O 1
ATOM 797 N N . VAL A 1 95 ? 21.727 -5.450 -5.990 1.00 37.38 95 VAL A N 1
ATOM 798 C CA . VAL A 1 95 ? 22.108 -6.252 -4.844 1.00 37.38 95 VAL A CA 1
ATOM 799 C C . VAL A 1 95 ? 20.762 -6.774 -4.378 1.00 37.38 95 VAL A C 1
ATOM 801 O O . VAL A 1 95 ? 19.919 -5.972 -3.958 1.00 37.38 95 VAL A O 1
ATOM 804 N N . PRO A 1 96 ? 20.477 -8.074 -4.545 1.00 35.62 96 PRO A N 1
ATOM 805 C CA . PRO A 1 96 ? 19.323 -8.630 -3.892 1.00 35.62 96 PRO A CA 1
ATOM 806 C C . PRO A 1 96 ? 19.590 -8.314 -2.433 1.00 35.62 96 PRO A C 1
ATOM 808 O O . PRO A 1 96 ? 20.597 -8.771 -1.891 1.00 35.62 96 PRO A O 1
ATOM 811 N N . ALA A 1 97 ? 18.743 -7.503 -1.805 1.00 37.06 97 ALA A N 1
ATOM 812 C CA . ALA A 1 97 ? 18.597 -7.657 -0.381 1.00 37.06 97 ALA A CA 1
ATOM 813 C C . ALA A 1 97 ? 18.268 -9.142 -0.234 1.00 37.06 97 ALA A C 1
ATOM 815 O O . ALA A 1 97 ? 17.193 -9.604 -0.628 1.00 37.06 97 ALA A O 1
ATOM 816 N N . SER A 1 98 ? 19.268 -9.910 0.200 1.00 32.75 98 SER A N 1
ATOM 817 C CA . SER A 1 98 ? 19.067 -11.131 0.945 1.00 32.75 98 SER A CA 1
ATOM 818 C C . SER A 1 98 ? 17.770 -10.898 1.731 1.00 32.75 98 SER A C 1
ATOM 820 O O . SER A 1 98 ? 17.585 -9.872 2.382 1.00 32.75 98 SER A O 1
ATOM 822 N N . CYS A 1 99 ? 16.763 -11.759 1.654 1.00 29.77 99 CYS A N 1
ATOM 823 C CA . CYS A 1 99 ? 16.823 -13.019 2.386 1.00 29.77 99 CYS A CA 1
ATOM 824 C C . CYS A 1 99 ? 17.749 -12.907 3.615 1.00 29.77 99 CYS A C 1
ATOM 826 O O . CYS A 1 99 ? 18.556 -13.790 3.878 1.00 29.77 99 CYS A O 1
ATOM 828 N N . ALA A 1 100 ? 17.698 -11.781 4.335 1.00 27.47 100 ALA A N 1
ATOM 829 C CA . ALA A 1 100 ? 18.071 -11.723 5.719 1.00 27.47 100 ALA A CA 1
ATOM 830 C C . ALA A 1 100 ? 17.023 -12.612 6.366 1.00 27.47 100 ALA A C 1
ATOM 832 O O . ALA A 1 100 ? 15.880 -12.207 6.575 1.00 27.47 100 ALA A O 1
ATOM 833 N N . ASN A 1 101 ? 17.403 -13.877 6.546 1.00 31.95 101 ASN A N 1
ATOM 834 C CA . ASN A 1 101 ? 16.877 -14.704 7.607 1.00 31.95 101 ASN A CA 1
ATOM 835 C C . ASN A 1 101 ? 16.746 -13.793 8.824 1.00 31.95 101 ASN A C 1
ATOM 837 O O . ASN A 1 101 ? 17.749 -13.413 9.424 1.00 31.95 101 ASN A O 1
ATOM 841 N N . ILE A 1 102 ? 15.521 -13.392 9.136 1.00 28.83 102 ILE A N 1
ATOM 842 C CA . ILE A 1 102 ? 15.185 -12.996 10.487 1.00 28.83 102 ILE A CA 1
ATOM 843 C C . ILE A 1 102 ? 14.929 -14.343 11.155 1.00 28.83 102 ILE A C 1
ATOM 845 O O . ILE A 1 102 ? 13.886 -14.946 10.888 1.00 28.83 102 ILE A O 1
ATOM 849 N N . PRO A 1 103 ? 15.880 -14.901 11.927 1.00 28.61 103 PRO A N 1
ATOM 850 C CA . PRO A 1 103 ? 15.535 -16.015 12.781 1.00 28.61 103 PRO A CA 1
ATOM 851 C C . PRO A 1 103 ? 14.455 -15.490 13.724 1.00 28.61 103 PRO A C 1
ATOM 853 O O . PRO A 1 103 ? 14.676 -14.520 14.450 1.00 28.61 103 PRO A O 1
ATOM 856 N N . PHE A 1 104 ? 13.274 -16.100 13.683 1.00 30.09 104 PHE A N 1
ATOM 857 C CA . PHE A 1 104 ? 12.353 -15.988 14.800 1.00 30.09 104 PHE A CA 1
ATOM 858 C C . PHE A 1 104 ? 13.085 -16.549 16.021 1.00 30.09 104 PHE A C 1
ATOM 860 O O . PHE A 1 104 ? 13.432 -17.732 16.058 1.00 30.09 104 PHE A O 1
ATOM 867 N N . LYS A 1 105 ? 13.371 -15.672 16.978 1.00 31.09 105 LYS A N 1
ATOM 868 C CA . LYS A 1 105 ? 13.692 -16.021 18.354 1.00 31.09 105 LYS A CA 1
ATOM 869 C C . LYS A 1 105 ? 12.726 -15.269 19.249 1.00 31.09 105 LYS A C 1
ATOM 871 O O . LYS A 1 105 ? 12.471 -14.083 18.940 1.00 31.09 105 LYS A O 1
#

Secondary structure (DSSP, 8-state):
-THHHHHHHHT--TTS-TTSHHHHHHHHHHHHT--TT-EEEEE-TT--EEEEEEETTTTEEEEEEEE-SSPPPHHHHHHHHHHTT----TT--------------

pLDDT: mean 73.0, std 17.98, range [27.47, 90.19]

Foldseek 3Di:
DVVLVVVLVVPDDPLDPSVDPVNSVVSVVCLVPADQVDWDWDADLLRQIKTWHAHPVVRDIDIDDRDHPDDDDPVSVVVSCVVSVHDDDPPPPVPPPDPPPPPDD

Radius of gyration: 16.26 Å; chains: 1; bounding box: 40×31×37 Å

Sequence (105 aa):
MDDLKGISNHIKSPFTNTSRKQFKNELKHFIVNMGSNKIYHYTNVFDVNFLIFKFKKYKQIYIIGPYMEQRPNERRCNELLQQANIKISKQCSFVPASCANIPFK

Organism: Staphylococcus saprophyticus (NCBI:txid29385)